Protein AF-A0A7C4NKP4-F1 (afdb_monomer)

Structure (mmCIF, N/CA/C/O backbone):
data_AF-A0A7C4NKP4-F1
#
_entry.id   AF-A0A7C4NKP4-F1
#
loop_
_atom_site.group_PDB
_atom_site.id
_atom_site.type_symbol
_atom_site.label_atom_id
_atom_site.label_alt_id
_atom_site.label_comp_id
_atom_site.label_asym_id
_atom_site.label_entity_id
_atom_site.label_seq_id
_atom_site.pdbx_PDB_ins_code
_atom_site.Cartn_x
_atom_site.Cartn_y
_atom_site.Cartn_z
_atom_site.occupancy
_atom_site.B_iso_or_equiv
_atom_site.auth_seq_id
_atom_site.auth_comp_id
_atom_site.auth_asym_id
_atom_site.auth_atom_id
_atom_site.pdbx_PDB_model_num
ATOM 1 N N . MET A 1 1 ? -33.462 -9.573 32.283 1.00 56.03 1 MET A N 1
ATOM 2 C CA . MET A 1 1 ? -32.159 -9.039 32.754 1.00 56.03 1 MET A CA 1
ATOM 3 C C . MET A 1 1 ? -31.290 -8.462 31.633 1.00 56.03 1 MET A C 1
ATOM 5 O O . MET A 1 1 ? -30.841 -7.335 31.780 1.00 56.03 1 MET A O 1
ATOM 9 N N . SER A 1 2 ? -31.097 -9.163 30.507 1.00 74.94 2 SER A N 1
ATOM 10 C CA . SER A 1 2 ? -30.156 -8.764 29.434 1.00 74.94 2 SER A CA 1
ATOM 11 C C . SER A 1 2 ? -30.370 -7.359 28.832 1.00 74.94 2 SER A C 1
ATOM 13 O O . SER A 1 2 ? -29.411 -6.627 28.605 1.00 74.94 2 SER A O 1
ATOM 15 N N . THR A 1 3 ? -31.615 -6.934 28.599 1.00 88.19 3 THR A N 1
ATOM 16 C CA . THR A 1 3 ? -31.913 -5.660 27.916 1.00 88.19 3 THR A CA 1
ATOM 17 C C . THR A 1 3 ? -31.699 -4.421 28.780 1.00 88.19 3 THR A C 1
ATOM 19 O O . THR A 1 3 ? -31.300 -3.388 28.248 1.00 88.19 3 THR A O 1
ATOM 22 N N . LYS A 1 4 ? -31.933 -4.504 30.098 1.00 94.38 4 LYS A N 1
ATOM 23 C CA . LYS A 1 4 ? -31.718 -3.375 31.018 1.00 94.38 4 LYS A CA 1
ATOM 24 C C . LYS A 1 4 ? -30.225 -3.070 31.156 1.00 94.38 4 LYS A C 1
ATOM 26 O O . LYS A 1 4 ? -29.827 -1.937 30.918 1.00 94.38 4 LYS A O 1
ATOM 31 N N . LEU A 1 5 ? -29.414 -4.102 31.404 1.00 94.50 5 LEU A N 1
ATOM 32 C CA . LEU A 1 5 ? -27.961 -3.970 31.526 1.00 94.50 5 LEU A CA 1
ATOM 33 C C . LEU A 1 5 ? -27.321 -3.411 30.247 1.00 94.50 5 LEU A C 1
ATOM 35 O O . LEU A 1 5 ? -26.522 -2.487 30.318 1.00 94.50 5 LEU A O 1
ATOM 39 N N . LYS A 1 6 ? -27.713 -3.909 29.063 1.00 94.19 6 LYS A N 1
ATOM 40 C CA . LYS A 1 6 ? -27.210 -3.380 27.782 1.00 94.19 6 LYS A CA 1
ATOM 41 C C . LYS A 1 6 ? -27.536 -1.896 27.590 1.00 94.19 6 LYS A C 1
ATOM 43 O O . LYS A 1 6 ? -26.686 -1.148 27.122 1.00 94.19 6 LYS A O 1
ATOM 48 N N . LYS A 1 7 ? -28.753 -1.462 27.940 1.00 96.19 7 LYS A N 1
ATOM 49 C CA . LYS A 1 7 ? -29.149 -0.045 27.849 1.00 96.19 7 LYS A CA 1
ATOM 50 C C . LYS A 1 7 ? -28.329 0.832 28.790 1.00 96.19 7 LYS A C 1
ATOM 52 O O . LYS A 1 7 ? -27.912 1.909 28.389 1.00 96.19 7 LYS A O 1
ATOM 57 N N . GLU A 1 8 ? -28.098 0.359 30.007 1.00 95.50 8 GLU A N 1
ATOM 58 C CA . GLU A 1 8 ? -27.323 1.071 31.023 1.00 95.50 8 GLU A CA 1
ATOM 59 C C . GLU A 1 8 ? -25.847 1.185 30.625 1.00 95.50 8 GLU A C 1
ATOM 61 O O . GLU A 1 8 ? -25.293 2.278 30.639 1.00 95.50 8 GLU A O 1
ATOM 66 N N . PHE A 1 9 ? -25.255 0.103 30.112 1.00 95.62 9 PHE A N 1
ATOM 67 C CA . PHE A 1 9 ? -23.901 0.110 29.555 1.00 95.62 9 PHE A CA 1
ATOM 68 C C . PHE A 1 9 ? -23.751 1.095 28.383 1.00 95.62 9 PHE A C 1
ATOM 70 O O . PHE A 1 9 ? -22.809 1.881 28.338 1.00 95.62 9 PHE A O 1
ATOM 77 N N . LEU A 1 10 ? -24.705 1.099 27.442 1.00 96.06 10 LEU A N 1
ATOM 78 C CA . LEU A 1 10 ? -24.708 2.044 26.319 1.00 96.06 10 LEU A CA 1
ATOM 79 C C . LEU A 1 10 ? -24.924 3.494 26.763 1.00 96.06 10 LEU A C 1
ATOM 81 O O . LEU A 1 10 ? -24.424 4.403 26.105 1.00 96.06 10 LEU A O 1
ATOM 85 N N . LYS A 1 11 ? -25.686 3.716 27.838 1.00 97.19 11 LYS A N 1
ATOM 86 C CA . LYS A 1 11 ? -25.878 5.042 28.426 1.00 97.19 11 LYS A CA 1
ATOM 87 C C . LYS A 1 11 ? -24.566 5.552 29.024 1.00 97.19 11 LYS A C 1
ATOM 89 O O . LYS A 1 11 ? -24.154 6.652 28.681 1.00 97.19 11 LYS A O 1
ATOM 94 N N . LEU A 1 12 ? -23.871 4.723 29.807 1.00 97.31 12 LEU A N 1
ATOM 95 C CA . LEU A 1 12 ? -22.558 5.056 30.368 1.00 97.31 12 LEU A CA 1
ATOM 96 C C . LEU A 1 12 ? -21.528 5.355 29.275 1.00 97.31 12 LEU A C 1
ATOM 98 O O . LEU A 1 12 ? -20.882 6.387 29.329 1.00 97.31 12 LEU A O 1
ATOM 102 N N . LEU A 1 13 ? -21.446 4.542 28.216 1.00 96.31 13 LEU A N 1
ATOM 103 C CA . LEU A 1 13 ? -20.548 4.832 27.087 1.00 96.31 13 LEU A CA 1
ATOM 104 C C . LEU A 1 13 ? -20.804 6.191 26.408 1.00 96.31 13 LEU A C 1
ATOM 106 O O . LEU A 1 13 ? -19.899 6.727 25.768 1.00 96.31 13 LEU A O 1
ATOM 110 N N . LYS A 1 14 ? -22.033 6.715 26.479 1.00 96.69 14 LYS A N 1
ATOM 111 C CA . LYS A 1 14 ? -22.422 7.983 25.846 1.00 96.69 14 LYS A CA 1
ATOM 112 C C . LYS A 1 14 ? -22.281 9.184 26.772 1.00 96.69 14 LYS A C 1
ATOM 114 O O . LYS A 1 14 ? -21.929 10.256 26.296 1.00 96.69 14 LYS A O 1
ATOM 119 N N . GLU A 1 15 ? -22.616 9.015 28.045 1.00 97.25 15 GLU A N 1
ATOM 120 C CA . GLU A 1 15 ? -22.734 10.112 29.011 1.00 97.25 15 GLU A CA 1
ATOM 121 C C . GLU A 1 15 ? -21.518 10.219 29.942 1.00 97.25 15 GLU A C 1
ATOM 123 O O . GLU A 1 15 ? -21.213 11.316 30.398 1.00 97.25 15 GLU A O 1
ATOM 128 N N . ASP A 1 16 ? -20.814 9.112 30.202 1.00 98.00 16 ASP A N 1
ATOM 129 C CA . ASP A 1 16 ? -19.649 9.054 31.087 1.00 98.00 16 ASP A CA 1
ATOM 130 C C . ASP A 1 16 ? -18.354 8.950 30.268 1.00 98.00 16 ASP A C 1
ATOM 132 O O . ASP A 1 16 ? -18.050 7.945 29.613 1.00 98.00 16 ASP A O 1
ATOM 136 N N . GLU A 1 17 ? -17.584 10.034 30.291 1.00 96.81 17 GLU A N 1
ATOM 137 C CA . GLU A 1 17 ? -16.363 10.158 29.512 1.00 96.81 17 GLU A CA 1
ATOM 138 C C . GLU A 1 17 ? -15.204 9.304 30.058 1.00 96.81 17 GLU A C 1
ATOM 140 O O . GLU A 1 17 ? -14.478 8.694 29.268 1.00 96.81 17 GLU A O 1
ATOM 145 N N . GLU A 1 18 ? -15.064 9.191 31.381 1.00 97.50 18 GLU A N 1
ATOM 146 C CA . GLU A 1 18 ? -14.023 8.380 32.025 1.00 97.50 18 GLU A CA 1
ATOM 147 C C . GLU A 1 18 ? -14.269 6.888 31.772 1.00 97.50 18 GLU A C 1
ATOM 149 O O . GLU A 1 18 ? -13.353 6.149 31.385 1.00 97.50 18 GLU A O 1
ATOM 154 N N . PHE A 1 19 ? -15.526 6.450 31.888 1.00 97.56 19 PHE A N 1
ATOM 155 C CA . PHE A 1 19 ? -15.926 5.085 31.561 1.00 97.56 19 PHE A CA 1
ATOM 156 C C . PHE A 1 19 ? -15.656 4.756 30.088 1.00 97.56 19 PHE A C 1
ATOM 158 O O . PHE A 1 19 ? -15.059 3.722 29.779 1.00 97.56 19 PHE A O 1
ATOM 165 N N . LYS A 1 20 ? -16.039 5.651 29.168 1.00 97.00 20 LYS A N 1
ATOM 166 C CA . LYS A 1 20 ? -15.789 5.504 27.726 1.00 97.00 20 LYS A CA 1
ATOM 167 C C . LYS A 1 20 ? -14.300 5.309 27.427 1.00 97.00 20 LYS A C 1
ATOM 169 O O . LYS A 1 20 ? -13.951 4.358 26.726 1.00 97.00 20 LYS A O 1
ATOM 174 N N . TYR A 1 21 ? -13.420 6.157 27.963 1.00 96.44 21 TYR A N 1
ATOM 175 C CA . TYR A 1 21 ? -11.978 6.021 27.729 1.00 96.44 21 TYR A CA 1
ATOM 176 C C . TYR A 1 21 ?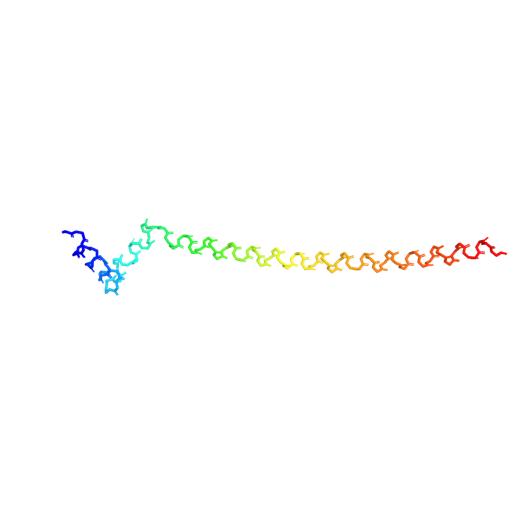 -11.381 4.779 28.393 1.00 96.44 21 TYR A C 1
ATOM 178 O O . TYR A 1 21 ? -10.533 4.120 27.791 1.00 96.44 21 TYR A O 1
ATOM 186 N N . THR A 1 22 ? -11.866 4.396 29.574 1.00 96.81 22 THR A N 1
ATOM 187 C CA . THR A 1 22 ? -11.448 3.155 30.243 1.00 96.81 22 THR A CA 1
ATOM 188 C C . THR A 1 22 ? -11.793 1.929 29.401 1.00 96.81 22 THR A C 1
ATOM 190 O O . THR A 1 22 ? -10.949 1.056 29.207 1.00 96.81 22 THR A O 1
ATOM 193 N N . VAL A 1 23 ? -13.002 1.875 28.832 1.00 96.62 23 VAL A N 1
ATOM 194 C CA . VAL A 1 23 ? -13.418 0.791 27.929 1.00 96.62 23 VAL A CA 1
ATOM 195 C C . VAL A 1 23 ? -12.587 0.791 26.643 1.00 96.62 23 VAL A C 1
ATOM 197 O O . VAL A 1 23 ? -12.149 -0.274 26.212 1.00 96.62 23 VAL A O 1
ATOM 200 N N . ILE A 1 24 ? -12.316 1.960 26.051 1.00 95.94 24 ILE A N 1
ATOM 201 C CA . ILE A 1 24 ? -11.427 2.097 24.881 1.00 95.94 24 ILE A CA 1
ATOM 202 C C . ILE A 1 24 ? -10.030 1.543 25.185 1.00 95.94 24 ILE A C 1
ATOM 204 O O . ILE A 1 24 ? -9.474 0.811 24.363 1.00 95.94 24 ILE A O 1
ATOM 208 N N . GLY A 1 25 ? -9.480 1.861 26.359 1.00 95.25 25 GLY A N 1
ATOM 209 C CA . GLY A 1 25 ? -8.190 1.354 26.819 1.00 95.25 25 GLY A CA 1
ATOM 210 C C . GLY A 1 25 ? -8.206 -0.156 27.059 1.00 95.25 25 GLY A C 1
ATOM 211 O O . GLY A 1 25 ? -7.356 -0.866 26.530 1.00 95.25 25 GLY A O 1
ATOM 212 N N . TYR A 1 26 ? -9.202 -0.663 27.789 1.00 96.75 26 TYR A N 1
ATOM 213 C CA . TYR A 1 26 ? -9.330 -2.086 28.120 1.00 96.75 26 TYR A CA 1
ATOM 214 C C . TYR A 1 26 ? -9.514 -2.969 26.881 1.00 96.75 26 TYR A C 1
ATOM 216 O O . TYR A 1 26 ? -8.943 -4.052 26.791 1.00 96.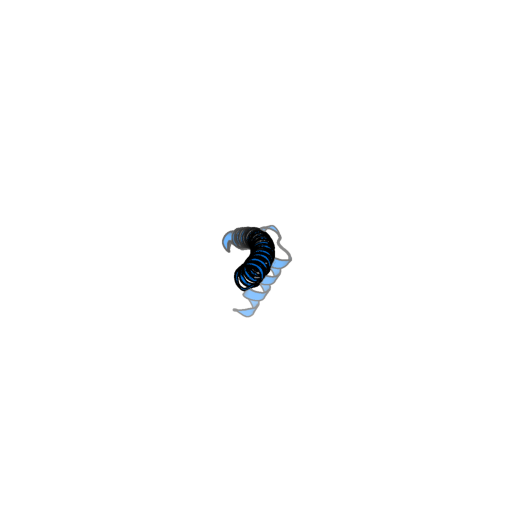75 26 TYR A O 1
ATOM 224 N N . LEU A 1 27 ? -10.290 -2.496 25.903 1.00 96.81 27 LEU A N 1
ATOM 225 C CA . LEU A 1 27 ? -10.496 -3.190 24.631 1.00 96.81 27 LEU A CA 1
ATOM 226 C C . LEU A 1 27 ? -9.330 -3.003 23.645 1.00 96.81 27 LEU A C 1
ATOM 228 O O . LEU A 1 27 ? -9.377 -3.555 22.547 1.00 96.81 27 LEU A O 1
ATOM 232 N N . GLY A 1 28 ? -8.306 -2.217 23.995 1.00 96.44 28 GLY A N 1
ATOM 233 C CA . GLY A 1 28 ? -7.155 -1.957 23.129 1.00 96.44 28 GLY A CA 1
ATOM 234 C C . GLY A 1 28 ? -7.492 -1.162 21.863 1.00 96.44 28 GLY A C 1
ATOM 235 O O . GLY A 1 28 ? -6.717 -1.174 20.908 1.00 96.44 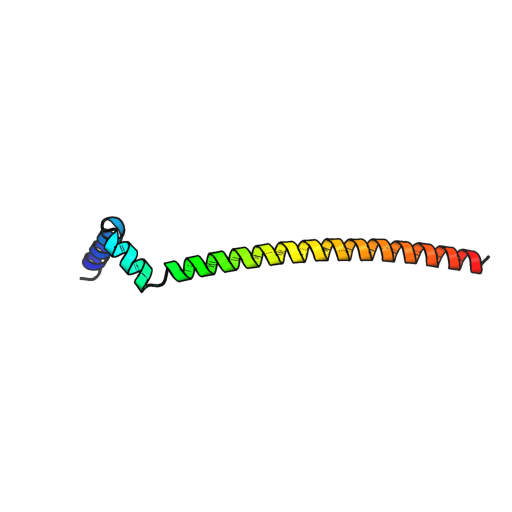28 GLY A O 1
ATOM 236 N N . LEU A 1 29 ? -8.630 -0.458 21.827 1.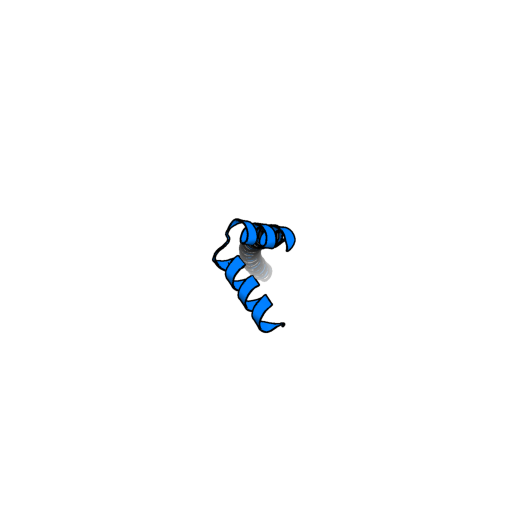00 96.06 29 LEU A N 1
ATOM 237 C CA . LEU A 1 29 ? -9.095 0.257 20.631 1.00 96.06 29 LEU A CA 1
ATOM 238 C C . LEU A 1 29 ? -8.141 1.391 20.233 1.00 96.06 29 LEU A C 1
ATOM 240 O O . LEU A 1 29 ? -7.927 1.616 19.046 1.00 96.06 29 LEU A O 1
ATOM 244 N N . ALA A 1 30 ? -7.527 2.066 21.209 1.00 92.38 30 ALA A N 1
ATOM 245 C CA . ALA A 1 30 ? -6.538 3.112 20.946 1.00 92.38 30 ALA A CA 1
ATOM 246 C C . ALA A 1 30 ? -5.284 2.565 20.235 1.00 92.38 30 ALA A C 1
ATOM 248 O O . ALA A 1 30 ? -4.798 3.163 19.278 1.00 92.38 30 ALA A O 1
ATOM 249 N N . GLU A 1 31 ? -4.791 1.401 20.665 1.00 95.06 31 GLU A N 1
ATOM 250 C CA . GLU A 1 31 ? -3.625 0.755 20.053 1.00 95.06 31 GLU A CA 1
ATOM 251 C C . GLU A 1 31 ? -3.960 0.212 18.656 1.00 95.06 31 GLU A C 1
ATOM 253 O O . GLU A 1 31 ? -3.162 0.336 17.728 1.00 95.06 31 GLU A O 1
ATOM 258 N N . LEU A 1 32 ? -5.169 -0.329 18.468 1.00 97.56 32 LEU A N 1
ATOM 259 C CA . LEU A 1 32 ? -5.649 -0.751 17.151 1.00 97.56 32 LEU A CA 1
ATOM 260 C C . LEU A 1 32 ? -5.718 0.419 16.164 1.00 97.56 32 LEU A C 1
ATOM 262 O O . LEU A 1 32 ? -5.229 0.282 15.045 1.00 97.56 32 LEU A O 1
ATOM 266 N N . LEU A 1 33 ? -6.266 1.568 16.574 1.00 96.94 33 LEU A N 1
ATOM 267 C CA . LEU A 1 33 ? -6.330 2.765 15.726 1.00 96.94 33 LEU A CA 1
ATOM 268 C C . LEU A 1 33 ? -4.933 3.235 15.311 1.00 96.94 33 LEU A C 1
ATOM 270 O O . LEU A 1 33 ? -4.678 3.411 14.123 1.00 96.94 33 LEU A O 1
ATOM 274 N N . LYS A 1 34 ? -4.000 3.321 16.263 1.00 96.81 34 LYS A N 1
ATOM 275 C CA . LYS A 1 34 ? -2.606 3.695 15.991 1.00 96.81 34 LYS A CA 1
ATOM 276 C C . LYS A 1 34 ? -1.918 2.738 15.014 1.00 96.81 34 LYS A C 1
ATOM 278 O O . LYS A 1 34 ? -1.144 3.158 14.156 1.00 96.81 34 LYS A O 1
ATOM 283 N N . ASN A 1 35 ? -2.172 1.437 15.138 1.00 98.00 35 ASN A N 1
ATOM 284 C CA . ASN A 1 35 ? -1.610 0.452 14.217 1.00 98.00 35 ASN A CA 1
ATOM 285 C C . ASN A 1 35 ? -2.246 0.541 12.824 1.00 98.00 35 ASN A C 1
ATOM 287 O O . ASN A 1 35 ? -1.533 0.404 11.834 1.00 98.00 35 ASN A O 1
ATOM 291 N N . ILE A 1 36 ? -3.544 0.841 12.730 1.00 98.19 36 ILE A N 1
ATOM 292 C CA . ILE A 1 36 ? -4.219 1.115 11.454 1.00 98.19 36 ILE A CA 1
ATOM 293 C C . ILE A 1 36 ? -3.622 2.356 10.777 1.00 98.19 36 ILE A C 1
ATOM 295 O O . ILE A 1 36 ? -3.331 2.302 9.585 1.00 98.19 36 ILE A O 1
ATOM 299 N N . GLU A 1 37 ? -3.378 3.440 11.514 1.00 98.25 37 GLU A N 1
ATOM 300 C CA . GLU A 1 37 ? -2.734 4.652 10.983 1.00 98.25 37 GLU A CA 1
ATOM 301 C C . GLU A 1 37 ? -1.347 4.345 10.402 1.00 98.25 37 GLU A C 1
ATOM 303 O O . GLU A 1 37 ? -1.073 4.671 9.248 1.00 98.25 37 GLU A O 1
ATOM 308 N N . LYS A 1 38 ? -0.509 3.605 11.139 1.00 98.38 38 LYS A N 1
ATOM 309 C CA . LYS A 1 38 ? 0.806 3.160 10.643 1.00 98.38 38 LYS A CA 1
ATOM 310 C C . LYS A 1 38 ? 0.709 2.280 9.398 1.00 98.38 38 LYS A C 1
ATOM 312 O O . LYS A 1 38 ? 1.561 2.363 8.514 1.00 98.38 38 LYS A O 1
ATOM 317 N N . LEU A 1 39 ? -0.293 1.403 9.327 1.00 98.50 39 LEU A N 1
ATOM 318 C CA . LEU A 1 39 ? -0.519 0.578 8.140 1.00 98.50 39 LEU A CA 1
ATOM 319 C C . LEU A 1 39 ? -0.881 1.444 6.931 1.00 98.50 39 LEU A C 1
ATOM 321 O O . LEU A 1 39 ? -0.345 1.206 5.852 1.00 98.50 39 LEU A O 1
ATOM 325 N N . TRP A 1 40 ? -1.718 2.467 7.109 1.00 98.25 40 TRP A N 1
ATOM 326 C CA . TRP A 1 40 ? -2.042 3.427 6.051 1.00 98.25 40 TRP A CA 1
ATOM 327 C C . TRP A 1 40 ? -0.823 4.224 5.588 1.00 98.25 40 TRP A C 1
ATOM 329 O O . TRP A 1 40 ? -0.605 4.354 4.385 1.00 98.25 40 TRP A O 1
ATOM 339 N N . GLU A 1 41 ? 0.006 4.706 6.513 1.00 98.38 41 GLU A N 1
ATOM 340 C CA . GLU A 1 41 ? 1.254 5.402 6.181 1.00 98.38 41 GLU A CA 1
ATOM 341 C C . GLU A 1 41 ? 2.203 4.510 5.371 1.00 98.38 41 GLU A C 1
ATOM 343 O O . GLU A 1 41 ? 2.698 4.913 4.317 1.00 98.38 41 GLU A O 1
ATOM 348 N N . ASN A 1 42 ? 2.416 3.270 5.818 1.00 98.44 42 ASN A N 1
ATOM 349 C CA . ASN A 1 42 ? 3.248 2.306 5.100 1.00 98.44 42 ASN A CA 1
ATOM 350 C C . ASN A 1 42 ? 2.668 1.966 3.722 1.00 98.44 42 ASN A C 1
ATOM 352 O O . ASN A 1 42 ? 3.410 1.882 2.745 1.00 98.44 42 ASN A O 1
ATOM 356 N N . GLN A 1 43 ? 1.347 1.810 3.623 1.00 98.44 43 GLN A N 1
ATOM 357 C CA . GLN A 1 43 ? 0.672 1.552 2.355 1.00 98.44 43 GLN A CA 1
ATOM 358 C C . GLN A 1 43 ? 0.860 2.714 1.373 1.00 98.44 43 GLN A C 1
ATOM 360 O O . GLN A 1 43 ? 1.115 2.468 0.195 1.00 98.44 43 GLN A O 1
ATOM 365 N N . ASN A 1 44 ? 0.774 3.961 1.841 1.00 98.50 44 ASN A N 1
ATOM 366 C CA . ASN A 1 44 ? 1.003 5.145 1.011 1.00 98.50 44 ASN A CA 1
ATOM 367 C C . ASN A 1 44 ? 2.447 5.210 0.499 1.00 98.50 44 ASN A C 1
ATOM 369 O O . ASN A 1 44 ? 2.658 5.435 -0.690 1.00 98.50 44 ASN A O 1
ATOM 373 N N . ARG A 1 45 ? 3.434 4.916 1.353 1.00 98.56 45 ARG A N 1
ATOM 374 C CA . ARG A 1 45 ? 4.846 4.837 0.938 1.00 98.56 45 ARG A CA 1
ATOM 375 C C . ARG A 1 45 ? 5.078 3.764 -0.126 1.00 98.56 45 ARG A C 1
ATOM 377 O O . ARG A 1 45 ? 5.739 4.025 -1.125 1.00 98.56 45 ARG A O 1
ATOM 384 N N . LEU A 1 46 ? 4.476 2.585 0.039 1.00 98.62 46 LEU A N 1
ATOM 385 C CA . LEU A 1 46 ? 4.542 1.527 -0.975 1.00 98.62 46 LEU A CA 1
ATOM 386 C C . LEU A 1 46 ? 3.922 1.967 -2.309 1.00 98.62 46 LEU A C 1
ATOM 388 O O . LEU A 1 46 ? 4.435 1.616 -3.369 1.00 98.62 46 LEU A O 1
ATOM 392 N N . TRP A 1 47 ? 2.839 2.748 -2.285 1.00 98.62 47 TRP A N 1
ATOM 393 C CA . TRP A 1 47 ? 2.251 3.301 -3.509 1.00 98.62 47 TRP A CA 1
ATOM 394 C C . TRP A 1 47 ? 3.190 4.272 -4.228 1.00 98.62 47 TRP A C 1
ATOM 396 O O . TRP A 1 47 ? 3.280 4.226 -5.457 1.00 98.62 47 TRP A O 1
ATOM 406 N N . G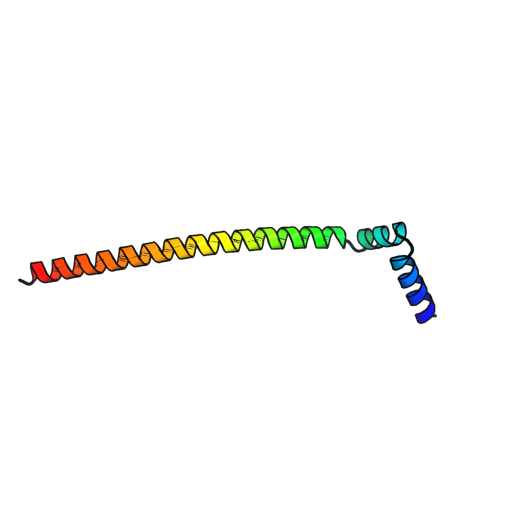LU A 1 48 ? 3.900 5.119 -3.486 1.00 98.62 48 GLU A N 1
ATOM 407 C CA . GLU A 1 48 ? 4.904 6.030 -4.044 1.00 98.62 48 GLU A CA 1
ATOM 408 C C . GLU A 1 48 ? 6.075 5.263 -4.671 1.00 98.62 48 GLU A C 1
ATOM 410 O O . GLU A 1 48 ? 6.446 5.542 -5.812 1.00 98.62 48 GLU A O 1
ATOM 415 N N . GLU A 1 49 ? 6.593 4.240 -3.986 1.00 98.62 49 GLU A N 1
ATOM 416 C CA . GLU A 1 49 ? 7.655 3.370 -4.507 1.00 98.62 49 GLU A CA 1
ATOM 417 C C . GLU A 1 49 ? 7.215 2.637 -5.783 1.00 98.62 49 GLU A C 1
ATOM 419 O O . GLU A 1 49 ? 7.926 2.639 -6.789 1.00 98.62 49 GLU A O 1
ATOM 424 N N . VAL A 1 50 ? 6.005 2.067 -5.797 1.00 98.62 50 VAL A N 1
ATOM 425 C CA . VAL A 1 50 ? 5.441 1.412 -6.990 1.00 98.62 50 VAL A CA 1
ATOM 426 C C . VAL A 1 50 ? 5.289 2.397 -8.148 1.00 98.62 50 VAL A C 1
ATOM 428 O O . VAL A 1 50 ? 5.517 2.025 -9.302 1.00 98.62 50 VAL A O 1
ATOM 431 N N . LYS A 1 51 ? 4.906 3.648 -7.876 1.00 98.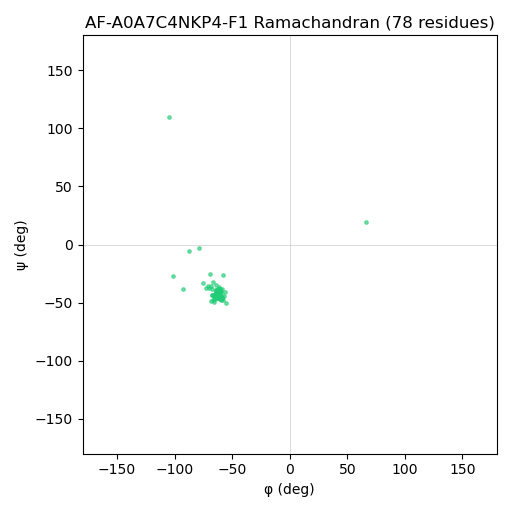56 51 LYS A N 1
ATOM 432 C CA . LYS A 1 51 ? 4.806 4.682 -8.909 1.00 98.56 51 LYS A CA 1
ATOM 433 C C . LYS A 1 51 ? 6.180 5.014 -9.494 1.00 98.56 51 LYS A C 1
ATOM 435 O O . LYS A 1 51 ? 6.314 5.009 -10.715 1.00 98.56 51 LYS A O 1
ATOM 440 N N . ALA A 1 52 ? 7.189 5.219 -8.649 1.00 98.62 52 ALA A N 1
ATOM 441 C CA . ALA A 1 52 ? 8.559 5.476 -9.088 1.00 98.62 52 ALA A CA 1
ATOM 442 C C . ALA A 1 52 ? 9.108 4.320 -9.943 1.00 98.62 52 ALA A C 1
ATOM 444 O O . ALA A 1 52 ? 9.609 4.547 -11.044 1.00 98.62 52 ALA A O 1
ATOM 445 N N . LEU A 1 53 ? 8.905 3.071 -9.512 1.00 98.75 53 LEU A N 1
ATOM 446 C CA . LEU A 1 53 ? 9.302 1.889 -10.284 1.00 98.75 53 LEU A CA 1
ATOM 447 C C . LEU A 1 53 ? 8.608 1.824 -11.651 1.00 98.75 53 LEU A C 1
ATOM 449 O O . LEU A 1 53 ? 9.234 1.472 -12.648 1.00 98.75 53 LEU A O 1
ATOM 453 N N . ARG A 1 54 ? 7.319 2.180 -11.738 1.00 98.56 54 ARG A N 1
ATOM 454 C CA . ARG A 1 54 ? 6.603 2.236 -13.027 1.00 98.56 54 ARG A CA 1
ATOM 455 C C . ARG A 1 54 ? 7.187 3.289 -13.966 1.00 98.56 54 ARG A C 1
ATOM 457 O O . ARG A 1 54 ? 7.277 3.038 -15.169 1.00 98.56 54 ARG A O 1
ATOM 464 N N . GLU A 1 55 ? 7.585 4.442 -13.440 1.00 98.56 55 GLU A N 1
ATOM 465 C CA . GLU A 1 55 ? 8.247 5.490 -14.222 1.00 98.56 55 GLU A CA 1
ATOM 466 C C . GLU A 1 55 ? 9.625 5.028 -14.723 1.00 98.56 55 GLU A C 1
ATOM 468 O O . GLU A 1 55 ? 9.943 5.204 -15.900 1.00 98.56 55 GLU A O 1
ATOM 473 N N . GLU A 1 56 ? 10.419 4.372 -13.874 1.00 98.62 56 GLU A N 1
ATOM 474 C CA . GLU A 1 56 ? 11.716 3.803 -14.264 1.00 98.62 56 GLU A CA 1
ATOM 475 C C . GLU A 1 56 ? 11.576 2.721 -15.339 1.00 98.62 56 GLU A C 1
ATOM 477 O O . GLU A 1 56 ? 12.267 2.767 -16.358 1.00 98.62 56 GLU A O 1
ATOM 482 N N . VAL A 1 57 ? 10.631 1.792 -15.169 1.00 98.56 57 VAL A N 1
ATOM 483 C CA . VAL A 1 57 ? 10.321 0.765 -16.175 1.00 98.56 57 VAL A CA 1
ATOM 484 C C . VAL A 1 57 ? 9.900 1.398 -17.503 1.00 98.56 57 VAL A C 1
ATOM 486 O O . VAL A 1 57 ? 10.302 0.916 -18.560 1.00 98.56 57 VAL A O 1
ATOM 489 N N . SER A 1 58 ? 9.139 2.494 -17.475 1.00 98.50 58 SER A N 1
ATOM 490 C CA . SER A 1 58 ? 8.728 3.194 -18.701 1.00 98.50 58 SER A CA 1
ATOM 491 C C . SER A 1 58 ? 9.934 3.778 -19.446 1.00 98.50 58 SER A C 1
ATOM 493 O O . SER A 1 58 ? 10.075 3.564 -20.648 1.00 98.50 58 SER A O 1
ATOM 495 N N . LYS A 1 59 ? 10.870 4.409 -18.726 1.00 98.56 59 LYS A N 1
ATOM 496 C CA . LYS A 1 59 ? 12.130 4.912 -19.306 1.00 98.56 59 LYS A CA 1
ATOM 497 C C . LYS A 1 59 ? 13.000 3.790 -19.874 1.00 98.56 59 LYS A C 1
ATOM 499 O O . LYS A 1 59 ? 13.632 3.961 -20.916 1.00 98.56 59 LYS A O 1
ATOM 504 N N . LEU A 1 60 ? 13.044 2.634 -19.208 1.00 98.62 60 LEU A N 1
ATOM 505 C CA . LEU A 1 60 ? 13.762 1.465 -19.722 1.00 98.62 60 LEU A CA 1
ATOM 506 C C . LEU A 1 60 ? 13.167 0.980 -21.048 1.00 98.62 60 LEU A C 1
ATOM 508 O O . LEU A 1 60 ? 13.925 0.698 -21.974 1.00 98.62 60 LEU A O 1
ATOM 512 N N . TRP A 1 61 ? 11.838 0.945 -21.174 1.00 98.50 61 TRP A N 1
ATOM 513 C CA . TRP A 1 61 ? 11.173 0.601 -22.435 1.00 98.50 61 TRP A CA 1
ATOM 514 C C . TRP A 1 61 ? 11.479 1.594 -23.558 1.00 98.50 61 TRP A C 1
ATOM 516 O O . TRP A 1 61 ? 11.767 1.174 -24.677 1.00 98.50 61 TRP A O 1
ATOM 526 N N . GLU A 1 62 ? 11.474 2.896 -23.270 1.00 98.44 62 GLU A N 1
ATOM 527 C CA . GLU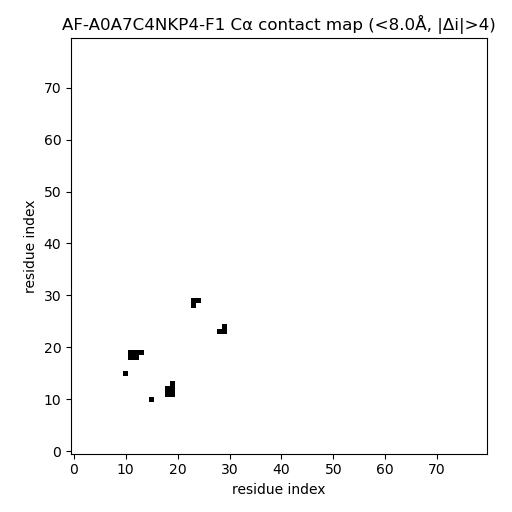 A 1 62 ? 11.847 3.927 -24.247 1.00 98.44 62 GLU A CA 1
ATOM 528 C C . GLU A 1 62 ? 13.287 3.746 -24.745 1.00 98.44 62 GLU A C 1
ATOM 530 O O . GLU A 1 62 ? 13.536 3.736 -25.952 1.00 98.44 62 GLU A O 1
ATOM 535 N N . ASN A 1 63 ? 14.235 3.533 -23.830 1.00 98.44 63 ASN A N 1
ATOM 536 C CA . ASN A 1 63 ? 15.631 3.280 -24.187 1.00 98.44 63 ASN A CA 1
ATOM 537 C C . ASN A 1 63 ? 15.792 1.983 -24.988 1.00 98.44 63 ASN A C 1
ATOM 539 O O . ASN A 1 63 ? 16.529 1.954 -25.972 1.00 98.44 63 ASN A O 1
ATOM 543 N N . GLN A 1 64 ? 15.077 0.923 -24.608 1.00 98.44 64 GLN A N 1
ATOM 544 C CA . GLN A 1 64 ? 15.100 -0.341 -25.333 1.00 98.44 64 GLN A CA 1
ATOM 545 C C . GLN A 1 64 ? 14.585 -0.170 -26.767 1.00 98.44 64 GLN A C 1
ATOM 547 O O . GLN A 1 64 ? 15.191 -0.708 -27.691 1.00 98.44 64 GLN A O 1
ATOM 552 N N . ASN A 1 65 ? 13.510 0.596 -26.972 1.00 98.44 65 ASN A N 1
ATOM 553 C CA . ASN A 1 65 ? 12.976 0.887 -28.304 1.00 98.44 65 ASN A CA 1
ATOM 554 C C . ASN A 1 65 ? 13.985 1.650 -29.170 1.00 98.44 65 ASN A C 1
ATOM 556 O O . ASN A 1 65 ? 14.199 1.272 -30.320 1.00 98.44 65 ASN A O 1
ATOM 560 N N . ARG A 1 66 ? 14.673 2.649 -28.606 1.00 98.44 66 ARG A N 1
ATOM 561 C CA . ARG A 1 66 ? 15.742 3.375 -29.314 1.00 98.44 66 ARG A CA 1
ATOM 562 C C . ARG A 1 66 ? 16.887 2.454 -29.734 1.00 98.44 66 ARG A C 1
ATOM 564 O O . ARG A 1 66 ? 17.336 2.518 -30.873 1.00 98.44 66 ARG A O 1
ATOM 571 N N . LEU A 1 67 ? 17.311 1.542 -28.857 1.00 98.44 67 LEU A N 1
ATOM 572 C CA . LEU A 1 67 ? 18.326 0.540 -29.204 1.00 98.44 67 LEU A CA 1
ATOM 573 C C . LEU A 1 67 ? 17.864 -0.377 -30.344 1.00 98.44 67 LEU A C 1
ATOM 575 O O . LEU A 1 67 ? 18.661 -0.725 -31.214 1.00 98.44 67 LEU A O 1
ATOM 579 N N . TRP A 1 68 ? 16.586 -0.766 -30.376 1.00 98.31 68 TRP A N 1
ATOM 580 C CA . TRP A 1 68 ? 16.039 -1.548 -31.488 1.00 98.31 68 TRP A CA 1
ATOM 581 C C . TRP A 1 68 ? 16.076 -0.783 -32.814 1.00 98.31 68 TRP A C 1
ATOM 583 O O . TRP A 1 68 ? 16.406 -1.378 -33.842 1.00 98.31 68 TRP A O 1
ATOM 593 N N . GLU A 1 69 ? 15.772 0.516 -32.799 1.00 98.12 69 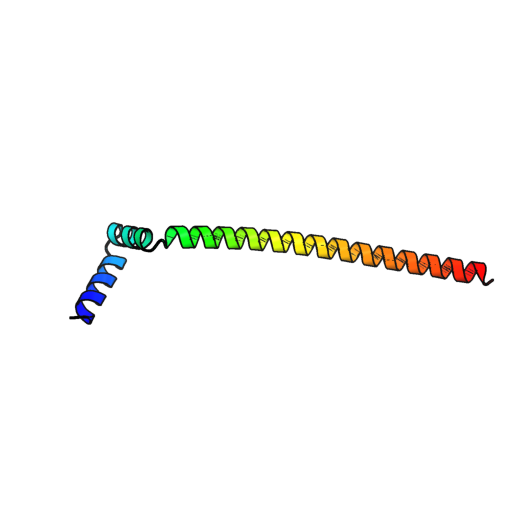GLU A N 1
ATOM 594 C CA . GLU A 1 69 ? 15.869 1.383 -33.979 1.00 98.12 69 GLU A CA 1
ATOM 595 C C . GLU A 1 69 ? 17.315 1.496 -34.479 1.00 98.12 69 GLU A C 1
ATOM 597 O O . GLU A 1 69 ? 17.565 1.296 -35.669 1.00 98.12 69 GLU A O 1
ATOM 602 N N . GLU A 1 70 ? 18.276 1.719 -33.580 1.00 97.94 70 GLU A N 1
ATOM 603 C CA . GLU A 1 70 ? 19.706 1.775 -33.914 1.00 97.94 70 GLU A CA 1
ATOM 604 C C . GLU A 1 70 ? 20.208 0.447 -34.502 1.00 97.94 70 GLU A C 1
ATOM 606 O O . GLU A 1 70 ? 20.857 0.423 -35.549 1.00 97.94 70 GLU A O 1
ATOM 611 N N . VAL A 1 71 ? 19.851 -0.687 -33.886 1.00 98.06 71 VAL A N 1
ATOM 612 C CA . VAL A 1 71 ? 20.197 -2.022 -34.402 1.00 98.06 71 VAL A CA 1
ATOM 613 C C . VAL A 1 71 ? 19.591 -2.256 -35.784 1.00 98.06 71 VAL A C 1
ATOM 615 O O . VAL A 1 71 ? 20.235 -2.866 -36.642 1.00 98.06 71 VAL A O 1
ATOM 618 N N . LYS A 1 72 ? 18.359 -1.797 -36.021 1.00 97.56 72 LYS A N 1
ATOM 619 C CA . LYS A 1 72 ? 17.714 -1.910 -37.330 1.00 97.56 72 LYS A CA 1
ATOM 620 C C . LYS A 1 72 ? 18.458 -1.086 -38.384 1.00 97.56 72 LYS A C 1
ATOM 622 O O . LYS A 1 72 ? 18.759 -1.631 -39.443 1.00 97.56 72 LYS A O 1
ATOM 627 N N . ALA A 1 73 ? 18.809 0.161 -38.076 1.00 97.56 73 ALA A N 1
ATOM 628 C CA . ALA A 1 73 ? 19.571 1.026 -38.975 1.00 97.56 73 ALA A CA 1
ATOM 629 C C . ALA A 1 73 ? 20.932 0.410 -39.343 1.00 97.56 73 ALA A C 1
ATOM 631 O O . ALA A 1 73 ? 21.259 0.301 -40.523 1.00 97.56 73 ALA A O 1
ATOM 632 N N . LEU A 1 74 ? 21.677 -0.108 -38.359 1.00 97.69 74 LEU A N 1
ATOM 633 C CA . LEU A 1 74 ? 22.955 -0.789 -38.603 1.00 97.69 74 LEU A CA 1
ATOM 634 C C . LEU A 1 74 ? 22.801 -2.030 -39.494 1.00 97.69 74 LEU A C 1
ATOM 636 O O . LEU A 1 74 ? 23.629 -2.281 -40.367 1.00 97.69 74 LEU A O 1
ATOM 640 N N . ARG A 1 75 ? 21.736 -2.820 -39.304 1.00 96.38 75 ARG A N 1
ATOM 641 C CA . ARG A 1 75 ? 21.455 -3.981 -40.168 1.00 96.38 75 ARG A CA 1
ATOM 642 C C . ARG A 1 75 ? 21.171 -3.565 -41.607 1.00 96.38 75 ARG A C 1
ATOM 644 O O . ARG A 1 75 ? 21.602 -4.262 -42.524 1.00 96.38 75 ARG A O 1
ATOM 651 N N . GLU A 1 76 ? 20.450 -2.466 -41.803 1.00 95.56 76 GLU A N 1
ATOM 652 C CA . GLU A 1 76 ? 20.173 -1.912 -43.129 1.00 95.56 76 GLU A CA 1
ATOM 653 C C . GLU A 1 76 ? 21.443 -1.372 -43.799 1.00 95.56 76 GLU A C 1
ATOM 655 O O . GLU A 1 76 ? 21.615 -1.575 -44.997 1.00 95.56 76 GLU A O 1
ATOM 660 N N . GLU A 1 77 ? 22.350 -0.741 -43.049 1.00 95.69 77 GLU A N 1
ATOM 661 C CA . GLU A 1 77 ? 23.652 -0.284 -43.559 1.00 95.69 77 GLU A CA 1
ATOM 662 C C . GLU A 1 77 ? 24.566 -1.443 -43.963 1.00 95.69 77 GLU A C 1
ATOM 664 O O . GLU A 1 77 ? 25.150 -1.400 -45.038 1.00 95.69 77 GLU A O 1
ATOM 669 N N . VAL A 1 78 ? 24.659 -2.496 -43.145 1.00 94.56 78 VAL A N 1
ATOM 670 C CA . VAL A 1 78 ? 25.490 -3.680 -43.439 1.00 94.56 78 VAL A CA 1
ATOM 671 C C . VAL A 1 78 ? 24.940 -4.506 -44.609 1.00 94.56 78 VAL A C 1
ATOM 673 O O . VAL A 1 78 ? 25.691 -5.232 -45.255 1.00 94.56 78 VAL A O 1
ATOM 676 N N . SER A 1 79 ? 23.632 -4.434 -44.868 1.00 87.62 79 SER A N 1
ATOM 677 C CA . SER A 1 79 ? 22.986 -5.177 -45.961 1.00 87.62 79 SER A CA 1
ATOM 678 C C . SER A 1 79 ? 23.005 -4.437 -47.307 1.00 87.62 79 SER A C 1
ATOM 680 O O . SER A 1 79 ? 22.536 -5.001 -48.297 1.00 87.62 79 SER A O 1
ATOM 682 N N . LYS A 1 80 ? 23.483 -3.187 -47.341 1.00 76.12 80 LYS A N 1
ATOM 683 C CA . LYS A 1 80 ? 23.723 -2.410 -48.567 1.00 76.12 80 LYS A CA 1
ATOM 684 C C . LYS A 1 80 ? 25.119 -2.681 -49.113 1.00 76.12 80 LYS A C 1
ATOM 686 O O . LYS A 1 80 ? 25.232 -2.703 -50.357 1.00 76.12 80 LYS A O 1
#

Mean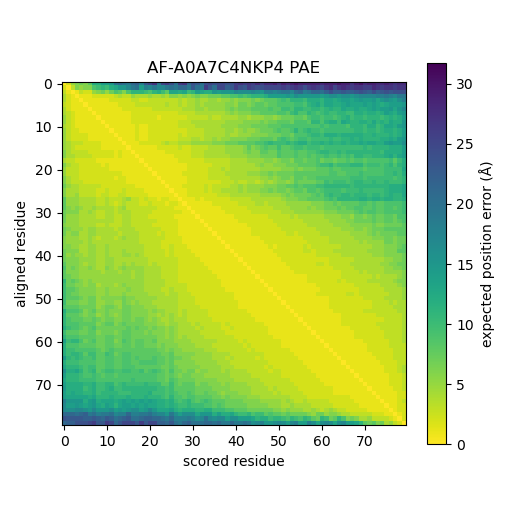 predicted aligned error: 5.66 Å

Secondary structure (DSSP, 8-state):
-HHHHHHHHHHHHHH-HHHHHHHHHHTTHHHHHHHHHHHHHHHHHHHHHHHHHHHHHHHHHHHHHHHHHHHHHHHHHHT-

Sequence (80 aa):
MSTKLKKEFLKLLKEDEEFKYTVIGYLGLAELLKNIEKLWENQNRLWEEVKALREEVSKLWENQNRLWEEVKALREEVSK

Foldseek 3Di:
DVPVVVVVLVVCCVPPPVSVVVVCVVVVVVVVVVVVVVVVVVVVVVVVVVVVVVVVVVVVVVVVVVVVVVVVVVVVVVVD

Organism: NCBI:txid334771

pLDDT: mean 96.05, std 5.96, range [56.03, 98.75]

Radius of gyration: 30.85 Å; Cα contacts (8 Å, |Δi|>4): 9; chains: 1; bounding box: 58×19×81 Å

Solvent-accessible surface area (backbone atoms only — not comparable to full-atom values): 4424 Å² total; per-residue (Å²): 115,70,69,61,54,53,52,51,54,55,46,40,55,72,75,34,68,68,59,32,50,48,50,37,57,76,70,40,49,61,61,51,50,54,50,51,51,53,48,51,53,52,51,51,52,50,51,51,51,54,50,51,52,52,53,52,53,50,53,52,51,55,53,51,51,52,51,51,53,52,53,49,52,53,52,55,60,76,72,106